Protein AF-A0A8D8TL39-F1 (afdb_monomer_lite)

Structure (mmCIF, N/CA/C/O backbone):
data_AF-A0A8D8TL39-F1
#
_entry.id   AF-A0A8D8TL39-F1
#
loop_
_atom_site.group_PDB
_atom_site.id
_atom_site.type_symbol
_atom_site.label_atom_id
_atom_site.label_alt_id
_atom_site.label_comp_id
_atom_site.label_asym_id
_atom_site.label_entity_id
_atom_site.label_seq_id
_atom_site.pdbx_PDB_ins_code
_atom_site.Cartn_x
_atom_site.Cartn_y
_atom_site.Cartn_z
_atom_site.occupancy
_atom_site.B_iso_or_equiv
_atom_site.auth_seq_id
_atom_site.auth_comp_id
_atom_site.auth_asym_id
_atom_site.auth_atom_id
_atom_site.pdbx_PDB_model_num
ATOM 1 N N . MET A 1 1 ? -19.502 10.359 32.484 1.00 60.56 1 MET A N 1
ATOM 2 C CA . MET A 1 1 ? -18.155 10.456 31.862 1.00 60.56 1 MET A CA 1
ATOM 3 C C . MET A 1 1 ? -17.848 11.933 31.623 1.00 60.56 1 MET A C 1
ATOM 5 O O . MET A 1 1 ? -18.734 12.598 31.109 1.00 60.56 1 MET A O 1
ATOM 9 N N . SER A 1 2 ? -16.692 12.483 32.031 1.00 87.44 2 SER A N 1
ATOM 10 C CA . SER A 1 2 ? -16.418 13.923 31.835 1.00 87.44 2 SER A CA 1
ATOM 11 C C . SER A 1 2 ? -16.165 14.249 30.357 1.00 87.44 2 SER A C 1
ATOM 13 O O . SER A 1 2 ? -15.519 13.471 29.653 1.00 87.44 2 SER A O 1
ATOM 15 N N . LEU A 1 3 ? -16.656 15.401 29.887 1.00 88.69 3 LEU A N 1
ATOM 16 C CA . LEU A 1 3 ? -16.531 15.844 28.489 1.00 88.69 3 LEU A CA 1
ATOM 17 C C . LEU A 1 3 ? -15.072 15.809 28.005 1.00 88.69 3 LEU A C 1
ATOM 19 O O . LEU A 1 3 ? -14.773 15.262 26.947 1.00 88.69 3 LEU A O 1
ATOM 23 N N . VAL A 1 4 ? -14.156 16.306 28.838 1.00 91.56 4 VAL A N 1
ATOM 24 C CA . VAL A 1 4 ? -12.711 16.332 28.568 1.00 91.56 4 VAL A CA 1
ATOM 25 C C . VAL A 1 4 ? -12.150 14.925 28.343 1.00 91.56 4 VAL A C 1
ATOM 27 O O . VAL A 1 4 ? -11.343 14.715 27.437 1.00 91.56 4 VAL A O 1
ATOM 30 N N . ARG A 1 5 ? -12.599 13.936 29.127 1.00 90.12 5 ARG A N 1
ATOM 31 C CA . ARG A 1 5 ? -12.156 12.543 28.984 1.00 90.12 5 ARG A CA 1
ATOM 32 C C . ARG A 1 5 ? -12.630 11.935 27.667 1.00 90.12 5 ARG A C 1
ATOM 34 O O . ARG A 1 5 ? -11.848 11.258 27.008 1.00 90.12 5 ARG A O 1
ATOM 41 N N . ASN A 1 6 ? -13.869 12.214 27.269 1.00 89.88 6 ASN A N 1
ATOM 42 C CA . ASN A 1 6 ? -14.423 11.721 26.007 1.00 89.88 6 ASN A CA 1
ATOM 43 C C . ASN A 1 6 ? -13.701 12.328 24.801 1.00 89.88 6 ASN A C 1
ATOM 45 O O . ASN A 1 6 ? -13.316 11.598 23.893 1.00 89.88 6 ASN A O 1
ATOM 49 N N . VAL A 1 7 ? -13.452 13.640 24.816 1.00 93.31 7 VAL A N 1
ATOM 50 C CA . VAL A 1 7 ? -12.715 14.322 23.741 1.00 93.31 7 VAL A CA 1
ATOM 51 C C . VAL A 1 7 ? -11.293 13.776 23.623 1.00 93.31 7 VAL A C 1
ATOM 53 O O . VAL A 1 7 ? -10.851 13.453 22.523 1.00 93.31 7 VAL A O 1
ATOM 56 N N . LYS A 1 8 ? -10.588 13.594 24.749 1.00 93.38 8 LYS A N 1
ATOM 57 C CA . LYS A 1 8 ? -9.242 13.003 24.751 1.00 93.38 8 LYS A CA 1
ATOM 58 C C . LYS A 1 8 ? -9.233 11.599 24.142 1.00 93.38 8 LYS A C 1
ATOM 60 O O . LYS A 1 8 ? -8.353 11.297 23.342 1.00 93.38 8 LYS A O 1
ATOM 65 N N . LEU A 1 9 ? -10.214 10.769 24.492 1.00 92.69 9 LEU A N 1
ATOM 66 C CA . LEU A 1 9 ? -10.330 9.406 23.976 1.00 92.69 9 LEU A CA 1
ATOM 67 C C . LEU A 1 9 ? -10.611 9.396 22.466 1.00 92.69 9 LEU A C 1
ATOM 69 O O . LEU A 1 9 ? -9.942 8.677 21.731 1.00 92.69 9 LEU A O 1
ATOM 73 N N . ILE A 1 10 ? -11.520 10.251 21.988 1.00 91.81 10 ILE A N 1
ATOM 74 C CA . ILE A 1 10 ? -11.805 10.402 20.552 1.00 91.81 10 ILE A CA 1
ATOM 75 C C . ILE A 1 10 ? -10.547 10.837 19.794 1.00 91.81 10 ILE A C 1
ATOM 77 O O . ILE A 1 10 ? -10.212 10.235 18.778 1.00 91.81 10 ILE A O 1
ATOM 81 N N . MET A 1 11 ? -9.811 11.834 20.299 1.00 94.00 11 MET A N 1
ATOM 82 C CA . MET A 1 11 ? -8.570 12.285 19.661 1.00 94.00 11 MET A CA 1
ATOM 83 C C . MET A 1 11 ? -7.516 11.178 19.596 1.00 94.00 11 MET A C 1
ATOM 85 O O . MET A 1 11 ? -6.867 11.023 18.565 1.00 94.00 11 MET A O 1
ATOM 89 N N . GLN A 1 12 ? -7.361 10.386 20.662 1.00 93.75 12 GLN A N 1
ATOM 90 C CA . GLN A 1 12 ? -6.443 9.245 20.666 1.00 93.75 12 GLN A CA 1
ATOM 91 C C . GLN A 1 12 ? -6.850 8.191 19.632 1.00 93.75 12 GLN A C 1
ATOM 93 O O . GLN A 1 12 ? -6.001 7.739 18.867 1.00 93.75 12 GLN A O 1
ATOM 98 N N . CYS A 1 13 ? -8.139 7.851 19.547 1.00 89.94 13 CYS A N 1
ATOM 99 C CA . CYS A 1 13 ? -8.641 6.943 18.516 1.00 89.94 13 CYS A CA 1
ATOM 100 C C . CYS A 1 13 ? -8.369 7.484 17.106 1.00 89.94 13 CYS A C 1
ATOM 102 O O . CYS A 1 13 ? -7.835 6.756 16.273 1.00 89.94 13 CYS A O 1
ATOM 104 N N . CYS A 1 14 ? -8.666 8.759 16.840 1.00 92.00 14 CYS A N 1
ATOM 105 C CA . CYS A 1 14 ? -8.398 9.382 15.542 1.00 92.00 14 CYS A CA 1
ATOM 106 C C . CYS A 1 14 ? -6.904 9.383 15.193 1.00 92.00 14 CYS A C 1
ATOM 108 O O . CYS A 1 14 ? -6.547 9.087 14.055 1.00 92.00 14 CYS A O 1
ATOM 110 N N . ALA A 1 15 ? -6.028 9.672 16.158 1.00 93.69 15 ALA A N 1
ATOM 111 C CA . ALA A 1 15 ? -4.583 9.675 15.946 1.00 93.69 15 ALA A CA 1
ATOM 112 C C . ALA A 1 15 ? -4.054 8.279 15.583 1.00 93.69 15 ALA A C 1
ATOM 114 O O . ALA A 1 15 ? -3.323 8.138 14.603 1.00 93.69 15 ALA A O 1
ATOM 115 N N . VAL A 1 16 ? -4.472 7.242 16.318 1.00 91.56 16 VAL A N 1
ATOM 116 C CA . VAL A 1 16 ? -4.106 5.849 16.013 1.00 91.56 16 VAL A CA 1
ATOM 117 C C . VAL A 1 16 ? -4.617 5.454 14.629 1.00 91.56 16 VAL A C 1
ATOM 119 O O . VAL A 1 16 ? -3.867 4.901 13.830 1.00 91.56 16 VAL A O 1
ATOM 122 N N . MET A 1 17 ? -5.866 5.797 14.310 1.00 89.81 17 MET A N 1
ATOM 123 C CA . MET A 1 17 ? -6.461 5.521 13.004 1.00 89.81 17 MET A CA 1
ATOM 124 C C . MET A 1 17 ? -5.706 6.191 11.854 1.00 89.81 17 MET A C 1
ATOM 126 O O . MET A 1 17 ? -5.480 5.555 10.825 1.00 89.81 17 MET A O 1
ATOM 130 N N . ALA A 1 18 ? -5.284 7.444 12.031 1.00 91.56 18 ALA A N 1
ATOM 131 C CA . ALA A 1 18 ? -4.508 8.175 11.036 1.00 91.56 18 ALA A CA 1
ATOM 132 C C . ALA A 1 18 ? -3.124 7.547 10.813 1.00 91.56 18 ALA A C 1
ATOM 134 O O . ALA A 1 18 ? -2.711 7.366 9.669 1.00 91.56 18 ALA A O 1
ATOM 135 N N . GLN A 1 19 ? -2.432 7.156 11.887 1.00 91.31 19 GLN A N 1
ATOM 136 C CA . GLN A 1 19 ? -1.145 6.456 11.790 1.00 91.31 19 GLN A CA 1
ATOM 137 C C . GLN A 1 19 ? -1.287 5.110 11.072 1.00 91.31 19 GLN A C 1
ATOM 139 O O . GLN A 1 19 ? -0.474 4.771 10.213 1.00 91.31 19 GLN A O 1
ATOM 144 N N . PHE A 1 20 ? -2.346 4.363 11.390 1.00 88.62 20 PHE A N 1
ATOM 145 C CA . PHE A 1 20 ? -2.624 3.076 10.760 1.00 88.62 20 PHE A CA 1
ATOM 146 C C . PHE A 1 20 ? -2.939 3.235 9.270 1.00 88.62 20 PHE A C 1
ATOM 148 O O . PHE A 1 20 ? -2.406 2.499 8.444 1.00 88.62 20 PHE A O 1
ATOM 155 N N . TYR A 1 21 ? -3.750 4.235 8.916 1.00 89.88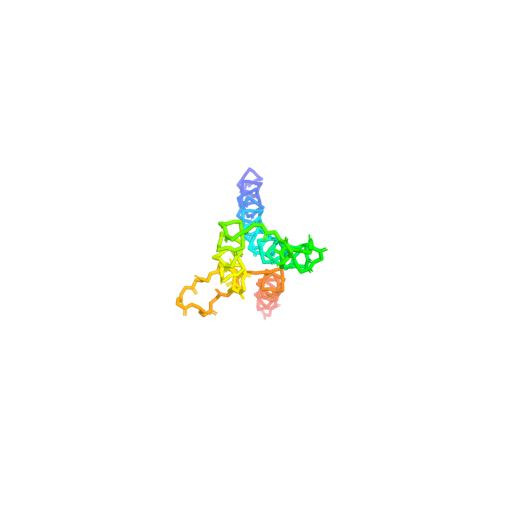 21 TYR A N 1
ATOM 156 C CA . TYR A 1 21 ? -4.034 4.570 7.524 1.00 89.88 21 TYR A CA 1
ATOM 157 C C . TYR A 1 21 ? -2.754 4.924 6.763 1.00 89.88 21 TYR A C 1
ATOM 159 O O . TYR A 1 21 ? -2.489 4.335 5.720 1.00 89.88 21 TYR A O 1
ATOM 167 N N . PHE A 1 22 ? -1.929 5.821 7.311 1.00 90.62 22 PHE A N 1
ATOM 168 C CA . PHE A 1 22 ? -0.682 6.249 6.679 1.00 90.62 22 PHE A CA 1
ATOM 169 C C . PHE A 1 22 ? 0.258 5.071 6.397 1.00 90.62 22 PHE A C 1
ATOM 171 O O . PHE A 1 22 ? 0.789 4.953 5.295 1.00 90.62 22 PHE A O 1
ATOM 178 N N . LEU A 1 23 ? 0.426 4.158 7.359 1.00 88.88 23 LEU A N 1
ATOM 179 C CA . LEU A 1 23 ? 1.264 2.971 7.183 1.00 88.88 23 LEU A CA 1
ATOM 180 C C . LEU A 1 23 ? 0.766 2.077 6.034 1.00 88.88 23 LEU A C 1
ATOM 182 O O . LEU A 1 23 ? 1.560 1.586 5.230 1.00 88.88 23 LEU A O 1
ATOM 186 N N . PHE A 1 24 ? -0.547 1.861 5.964 1.00 88.38 24 PHE A N 1
ATOM 187 C CA . PHE A 1 24 ? -1.161 0.986 4.967 1.00 88.38 24 PHE A CA 1
ATOM 188 C C . PHE A 1 24 ? -1.137 1.620 3.576 1.00 88.38 24 PHE A C 1
ATOM 190 O O . PHE A 1 24 ? -0.871 0.926 2.599 1.00 88.38 24 PHE A O 1
ATOM 197 N N . ASP A 1 25 ? -1.356 2.929 3.504 1.00 88.56 25 ASP A N 1
ATOM 198 C CA . ASP A 1 25 ? -1.304 3.702 2.269 1.00 88.56 25 ASP A CA 1
ATOM 199 C C . ASP A 1 25 ? 0.113 3.762 1.689 1.00 88.56 25 ASP A C 1
ATOM 201 O O . ASP A 1 25 ? 0.327 3.479 0.513 1.00 88.56 25 ASP A O 1
ATOM 205 N N . THR A 1 26 ? 1.111 4.017 2.538 1.00 88.38 26 THR A N 1
ATOM 206 C CA . THR A 1 26 ? 2.520 4.070 2.120 1.00 88.38 26 THR A CA 1
ATOM 207 C C . THR A 1 26 ? 3.010 2.710 1.607 1.00 88.38 26 THR A C 1
ATOM 209 O O . THR A 1 26 ? 3.784 2.648 0.650 1.00 88.38 26 THR A O 1
ATOM 212 N N . SER A 1 27 ? 2.543 1.606 2.205 1.00 88.12 27 SER A N 1
ATOM 213 C CA . SER A 1 27 ? 2.841 0.244 1.730 1.00 88.12 27 SER A CA 1
ATOM 214 C C . SER A 1 27 ? 2.308 -0.015 0.321 1.00 88.12 27 SER A C 1
ATOM 216 O O . SER A 1 27 ? 2.960 -0.686 -0.478 1.00 88.12 27 SER A O 1
ATOM 218 N N . GLU A 1 28 ? 1.116 0.495 0.017 1.00 87.00 28 GLU A N 1
ATOM 219 C CA . GLU A 1 28 ? 0.482 0.345 -1.294 1.00 87.00 28 GLU A CA 1
ATOM 220 C C . GLU A 1 28 ? 1.171 1.230 -2.330 1.00 87.00 28 GLU A C 1
ATOM 222 O O . GLU A 1 28 ? 1.623 0.742 -3.362 1.00 87.00 28 GLU A O 1
ATOM 227 N N . MET A 1 29 ? 1.407 2.494 -1.976 1.00 88.25 29 MET A N 1
ATOM 228 C CA . MET A 1 29 ? 2.114 3.452 -2.821 1.00 88.25 29 MET A CA 1
ATOM 229 C C . MET A 1 29 ? 3.542 2.999 -3.166 1.00 88.25 29 MET A C 1
ATOM 231 O O . MET A 1 29 ? 4.030 3.265 -4.262 1.00 88.25 29 MET A O 1
ATOM 235 N N . THR A 1 30 ? 4.223 2.286 -2.265 1.00 87.00 30 THR A N 1
ATOM 236 C CA . THR A 1 30 ? 5.556 1.723 -2.545 1.00 87.00 30 THR A CA 1
ATOM 237 C C . THR A 1 30 ? 5.506 0.656 -3.645 1.00 87.00 30 THR A C 1
ATOM 239 O O . THR A 1 30 ? 6.370 0.639 -4.526 1.00 87.00 30 THR A O 1
ATOM 242 N N . ASP A 1 31 ? 4.492 -0.212 -3.630 1.00 85.75 31 ASP A N 1
ATOM 243 C CA . ASP A 1 31 ? 4.320 -1.253 -4.652 1.00 85.75 31 ASP A CA 1
ATOM 244 C C . ASP A 1 31 ? 3.891 -0.645 -6.000 1.00 85.75 31 ASP A C 1
ATOM 246 O O . ASP A 1 31 ? 4.449 -0.999 -7.044 1.00 85.75 31 ASP A O 1
ATOM 250 N N . ASP A 1 32 ? 3.019 0.367 -5.971 1.00 88.62 32 ASP A N 1
ATOM 251 C CA . ASP A 1 32 ? 2.629 1.138 -7.157 1.00 88.62 32 ASP A CA 1
ATOM 252 C C . ASP A 1 32 ? 3.834 1.840 -7.798 1.00 88.62 32 ASP A C 1
ATOM 254 O O . ASP A 1 32 ? 4.048 1.747 -9.010 1.00 88.62 32 ASP A O 1
ATOM 258 N N . CYS A 1 33 ? 4.690 2.483 -6.997 1.00 88.56 33 CYS A N 1
ATOM 259 C CA . CYS A 1 33 ? 5.932 3.091 -7.475 1.00 88.56 33 CYS A CA 1
ATOM 260 C C . CYS A 1 33 ? 6.843 2.061 -8.158 1.00 88.56 33 CYS A C 1
ATOM 262 O O . CYS A 1 33 ? 7.395 2.333 -9.227 1.00 88.56 33 CYS A O 1
ATOM 264 N N . HIS A 1 34 ? 6.976 0.857 -7.594 1.00 89.38 34 HIS A N 1
ATOM 265 C CA . HIS A 1 34 ? 7.729 -0.232 -8.221 1.00 89.38 34 HIS A CA 1
ATOM 266 C C . HIS A 1 34 ? 7.092 -0.683 -9.547 1.00 89.38 34 HIS A C 1
ATOM 268 O O . HIS A 1 34 ? 7.805 -0.986 -10.509 1.00 89.38 34 HIS A O 1
ATOM 274 N N . ALA A 1 35 ? 5.760 -0.723 -9.643 1.00 89.06 35 ALA A N 1
ATOM 275 C CA . ALA A 1 35 ? 5.052 -1.023 -10.888 1.00 89.06 35 ALA A CA 1
ATOM 276 C C . ALA A 1 35 ? 5.298 0.042 -11.970 1.00 89.06 35 ALA A C 1
ATOM 278 O O . ALA A 1 35 ? 5.679 -0.301 -13.093 1.00 89.06 35 ALA A O 1
ATOM 279 N N . VAL A 1 36 ? 5.175 1.324 -11.620 1.00 91.25 36 VAL A N 1
ATOM 280 C CA . VAL A 1 36 ? 5.439 2.449 -12.530 1.00 91.25 36 VAL A CA 1
ATOM 281 C C . VAL A 1 36 ? 6.897 2.454 -12.982 1.00 91.25 36 VAL A C 1
ATOM 283 O O . VAL A 1 36 ? 7.180 2.613 -14.168 1.00 91.25 36 VAL A O 1
ATOM 286 N N . MET A 1 37 ? 7.835 2.205 -12.069 1.00 90.94 37 MET A N 1
ATOM 287 C CA . MET A 1 37 ? 9.260 2.156 -12.381 1.00 90.94 37 MET A CA 1
ATOM 288 C C . MET A 1 37 ? 9.605 1.013 -13.342 1.00 90.94 37 MET A C 1
ATOM 290 O O . MET A 1 37 ? 10.383 1.210 -14.277 1.00 90.94 37 MET A O 1
ATOM 294 N N . ARG A 1 38 ? 8.990 -0.167 -13.173 1.00 90.44 38 ARG A N 1
ATOM 295 C CA . ARG A 1 38 ? 9.115 -1.280 -14.132 1.00 90.44 38 ARG A CA 1
ATOM 296 C C . ARG A 1 38 ? 8.640 -0.863 -15.515 1.00 90.44 38 ARG A C 1
ATOM 298 O O . ARG A 1 38 ? 9.353 -1.081 -16.490 1.00 90.44 38 ARG A O 1
ATOM 305 N N . HIS A 1 39 ? 7.467 -0.246 -15.594 1.00 91.25 39 HIS A N 1
ATOM 306 C CA . HIS A 1 39 ? 6.906 0.209 -16.859 1.00 91.25 39 HIS A CA 1
ATOM 307 C C . HIS A 1 39 ? 7.800 1.259 -17.536 1.00 91.25 39 HIS A C 1
ATOM 309 O O . HIS A 1 39 ? 8.136 1.121 -18.711 1.00 91.25 39 HIS A O 1
ATOM 315 N N . ALA A 1 40 ? 8.266 2.257 -16.781 1.00 92.06 40 ALA A N 1
ATOM 316 C CA . ALA A 1 40 ? 9.171 3.291 -17.276 1.00 92.06 40 ALA A CA 1
ATOM 317 C C . ALA A 1 40 ? 10.495 2.705 -17.791 1.00 92.06 40 ALA A C 1
ATOM 319 O O . ALA A 1 40 ? 10.970 3.089 -18.859 1.00 92.06 40 ALA A O 1
ATOM 320 N N . LEU A 1 41 ? 11.075 1.731 -17.078 1.00 91.19 41 LEU A N 1
ATOM 321 C CA . LEU A 1 41 ? 12.288 1.052 -17.530 1.00 91.19 41 LEU A CA 1
ATOM 322 C C . LEU A 1 41 ? 12.045 0.206 -18.779 1.00 91.19 41 LEU A C 1
ATOM 324 O O . LEU A 1 41 ? 12.881 0.217 -19.670 1.00 91.19 41 LEU A O 1
ATOM 328 N N . LEU A 1 42 ? 10.913 -0.488 -18.901 1.00 89.06 42 LEU A N 1
ATOM 329 C CA . LEU A 1 42 ? 10.597 -1.234 -20.124 1.00 89.06 42 LEU A CA 1
ATOM 330 C C . LEU A 1 42 ? 10.451 -0.310 -21.344 1.00 89.06 42 LEU A C 1
ATOM 332 O O . LEU A 1 42 ? 10.843 -0.691 -22.446 1.00 89.06 42 LEU A O 1
ATOM 336 N N . GLN A 1 43 ? 9.958 0.914 -21.146 1.00 91.19 43 GLN A N 1
ATOM 337 C CA . GLN A 1 43 ? 9.784 1.908 -22.209 1.00 91.19 43 GLN A CA 1
ATOM 338 C C . GLN A 1 43 ? 11.031 2.760 -22.500 1.00 91.19 43 GLN A C 1
ATOM 340 O O . GLN A 1 43 ? 11.084 3.421 -23.533 1.00 91.19 43 GLN A O 1
ATOM 345 N N . SER A 1 44 ? 12.059 2.733 -21.647 1.00 90.00 44 SER A N 1
ATOM 346 C CA . SER A 1 44 ? 13.238 3.606 -21.779 1.00 90.00 44 SER A CA 1
ATOM 347 C C . SER A 1 44 ? 14.224 3.192 -22.879 1.00 90.00 44 SER A C 1
ATOM 349 O O . SER A 1 44 ? 15.190 3.903 -23.148 1.00 90.00 44 SER A O 1
ATOM 351 N N . GLY A 1 45 ? 14.027 2.029 -23.514 1.00 88.81 45 GLY A N 1
ATOM 352 C CA . GLY A 1 45 ? 14.931 1.529 -24.554 1.00 88.81 45 GLY A CA 1
ATOM 353 C C . GLY A 1 45 ? 16.325 1.146 -24.041 1.00 88.81 45 GLY A C 1
ATOM 354 O O . GLY A 1 45 ? 17.259 1.042 -24.838 1.00 88.81 45 GLY A O 1
ATOM 355 N N . TRP A 1 46 ? 16.468 0.898 -22.733 1.00 90.38 46 TRP A N 1
ATOM 356 C CA . TRP A 1 46 ? 17.736 0.617 -22.042 1.00 90.38 46 TRP A CA 1
ATOM 357 C C . TRP A 1 46 ? 18.592 -0.506 -22.649 1.00 90.38 46 TRP A C 1
ATOM 359 O O . TRP A 1 46 ? 19.804 -0.549 -22.453 1.00 90.38 46 TRP A O 1
ATOM 369 N N . VAL A 1 47 ? 17.993 -1.406 -23.432 1.00 88.81 47 VAL A N 1
ATOM 370 C CA . VAL A 1 47 ? 18.702 -2.468 -24.167 1.00 88.81 47 VAL A CA 1
ATOM 371 C C . VAL A 1 47 ? 19.734 -1.896 -25.152 1.00 88.81 47 VAL A C 1
ATOM 373 O O . VAL A 1 47 ? 20.736 -2.550 -25.443 1.00 88.81 47 VAL A O 1
ATOM 376 N N . LYS A 1 48 ? 19.520 -0.664 -25.633 1.00 92.06 48 LYS A N 1
ATOM 377 C CA . LYS A 1 48 ? 20.430 0.062 -26.532 1.00 92.06 48 LYS A CA 1
ATOM 378 C C . LYS A 1 48 ? 21.505 0.871 -25.791 1.00 92.06 48 LYS A C 1
ATOM 380 O O . LYS A 1 48 ? 22.365 1.463 -26.435 1.00 92.06 48 LYS A O 1
ATOM 385 N N . SER A 1 49 ? 21.462 0.926 -24.460 1.00 90.62 49 SER A N 1
ATOM 386 C CA . SER A 1 49 ? 22.417 1.685 -23.647 1.00 90.62 49 SER A CA 1
ATOM 387 C C . SER A 1 49 ? 23.793 1.008 -23.573 1.00 90.62 49 SER A C 1
ATOM 389 O O . SER A 1 49 ? 23.976 -0.152 -23.955 1.00 90.62 49 SER A O 1
ATOM 391 N N . SER A 1 50 ? 24.785 1.733 -23.047 1.00 94.06 50 SER A N 1
ATOM 392 C CA . SER A 1 50 ? 26.144 1.219 -22.842 1.00 94.06 50 SER A CA 1
ATOM 393 C C . SER A 1 50 ? 26.165 -0.037 -21.952 1.00 94.06 50 SER 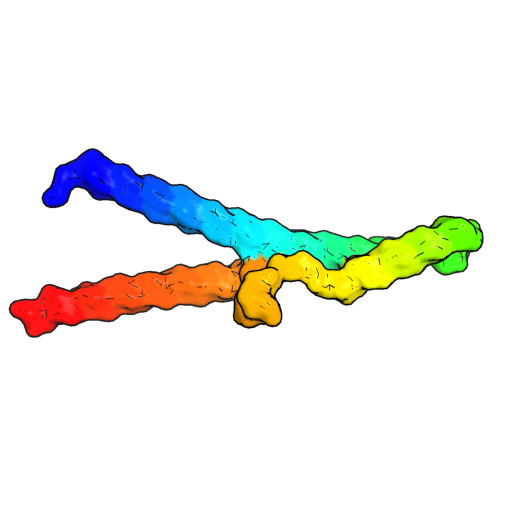A C 1
ATOM 395 O O . SER A 1 50 ? 25.248 -0.290 -21.169 1.00 94.06 50 SER A O 1
ATOM 397 N N . SER A 1 51 ? 27.211 -0.864 -22.074 1.00 91.94 51 SER A N 1
ATOM 398 C CA . SER A 1 51 ? 27.347 -2.096 -21.272 1.00 91.94 51 SER A CA 1
ATOM 399 C C . SER A 1 51 ? 27.263 -1.855 -19.748 1.00 91.94 51 SER A C 1
ATOM 401 O O . SER A 1 51 ? 26.496 -2.563 -19.092 1.00 91.94 51 SER A O 1
ATOM 403 N N . PRO A 1 52 ? 27.933 -0.829 -19.177 1.00 93.69 52 PRO A N 1
ATOM 404 C CA . PRO A 1 52 ? 27.805 -0.515 -17.752 1.00 93.69 52 PRO A CA 1
ATOM 405 C C . PRO A 1 52 ? 26.373 -0.135 -17.353 1.00 93.69 52 PRO A C 1
ATOM 407 O O . PRO A 1 52 ? 25.819 -0.720 -16.428 1.00 93.69 52 PRO A O 1
ATOM 410 N N . ALA A 1 53 ? 25.725 0.749 -18.120 1.00 91.50 53 ALA A N 1
ATOM 411 C CA . ALA A 1 53 ? 24.359 1.187 -17.835 1.00 91.50 53 ALA A CA 1
ATOM 412 C C . ALA A 1 53 ? 23.352 0.027 -17.889 1.00 91.50 53 ALA A C 1
ATOM 414 O O . ALA A 1 53 ? 22.470 -0.078 -17.041 1.00 91.50 53 ALA A O 1
ATOM 415 N N . ARG A 1 54 ? 23.504 -0.896 -18.849 1.00 94.00 54 ARG A N 1
ATOM 416 C CA . ARG A 1 54 ? 22.663 -2.101 -18.930 1.00 94.00 54 ARG A CA 1
ATOM 417 C C . ARG A 1 54 ? 22.805 -2.990 -17.703 1.00 94.00 54 ARG A C 1
ATOM 419 O O . ARG A 1 54 ? 21.805 -3.520 -17.228 1.00 94.00 54 ARG A O 1
ATOM 426 N N . ARG A 1 55 ? 24.022 -3.152 -17.177 1.00 93.31 55 ARG A N 1
ATOM 427 C CA . ARG A 1 55 ? 24.262 -3.926 -15.953 1.00 93.31 55 ARG A CA 1
ATOM 428 C C . ARG A 1 55 ? 23.540 -3.303 -14.760 1.00 93.31 55 ARG A C 1
ATOM 430 O O . ARG A 1 55 ? 22.851 -4.023 -14.038 1.00 93.31 55 ARG A O 1
ATOM 437 N N . ASP A 1 56 ? 23.656 -1.992 -14.589 1.00 93.44 56 ASP A N 1
ATOM 438 C CA . ASP A 1 56 ? 23.030 -1.277 -13.473 1.00 93.44 56 ASP A CA 1
ATOM 439 C C . ASP A 1 56 ? 21.501 -1.333 -13.562 1.00 93.44 56 ASP A C 1
ATOM 441 O O . ASP A 1 56 ? 20.821 -1.633 -12.578 1.00 93.44 56 ASP A O 1
ATOM 445 N N . ILE A 1 57 ? 20.954 -1.164 -14.769 1.00 92.31 57 ILE A N 1
ATOM 446 C CA . ILE A 1 57 ? 19.514 -1.269 -15.024 1.00 92.31 57 ILE A CA 1
ATOM 447 C C . ILE A 1 57 ? 19.010 -2.700 -14.797 1.00 92.31 57 ILE A C 1
ATOM 449 O O . ILE A 1 57 ? 17.948 -2.876 -14.206 1.00 92.31 57 ILE A O 1
ATOM 453 N N . CYS A 1 58 ? 19.768 -3.734 -15.171 1.00 91.19 58 CYS A N 1
ATOM 454 C CA . CYS A 1 58 ? 19.433 -5.127 -14.851 1.00 91.19 58 CYS A CA 1
ATOM 455 C C . CYS A 1 58 ? 19.368 -5.382 -13.337 1.00 91.19 58 CYS A C 1
ATOM 457 O O . CYS A 1 58 ? 18.468 -6.080 -12.866 1.00 91.19 58 CYS A O 1
ATOM 459 N N . ILE A 1 59 ? 20.313 -4.834 -12.565 1.00 91.44 59 ILE A N 1
ATOM 460 C CA . ILE A 1 59 ? 20.314 -4.951 -11.098 1.00 91.44 59 ILE A CA 1
ATOM 461 C C . ILE A 1 59 ? 19.077 -4.259 -10.519 1.00 91.44 59 ILE A C 1
ATOM 463 O O . ILE A 1 59 ? 18.397 -4.823 -9.660 1.00 91.44 59 ILE A O 1
ATOM 467 N N . LEU A 1 60 ? 18.763 -3.065 -11.016 1.00 90.69 60 LEU A N 1
ATOM 468 C CA . LEU A 1 60 ? 17.591 -2.302 -10.611 1.00 90.69 60 LEU A CA 1
ATOM 469 C C . LEU A 1 60 ? 16.288 -3.040 -10.943 1.00 90.69 60 LEU A C 1
ATOM 471 O O . LEU A 1 60 ? 15.457 -3.214 -10.056 1.00 90.69 60 LEU A O 1
ATOM 475 N N . LEU A 1 61 ? 16.150 -3.558 -12.169 1.00 89.62 61 LEU A N 1
ATOM 476 C CA . LEU A 1 61 ? 15.010 -4.365 -12.619 1.00 89.62 61 LEU A CA 1
ATOM 477 C C . LEU A 1 61 ? 14.774 -5.574 -11.712 1.00 89.62 61 LEU A C 1
ATOM 479 O O . LEU A 1 61 ? 13.643 -5.811 -11.299 1.00 89.62 61 LEU A O 1
ATOM 483 N N . ARG A 1 62 ? 15.836 -6.302 -11.345 1.00 88.62 62 ARG A N 1
ATOM 484 C CA . ARG A 1 62 ? 15.725 -7.436 -10.412 1.00 88.62 62 ARG A CA 1
ATOM 485 C C . ARG A 1 62 ? 15.192 -7.017 -9.044 1.00 88.62 62 ARG A C 1
ATOM 487 O O . ARG A 1 62 ? 14.411 -7.756 -8.456 1.00 88.62 62 ARG A O 1
ATOM 494 N N . ARG A 1 63 ? 15.591 -5.846 -8.536 1.00 86.75 63 ARG A N 1
ATOM 495 C CA . ARG A 1 63 ? 15.117 -5.336 -7.238 1.00 86.75 63 ARG A CA 1
ATOM 496 C C . ARG A 1 63 ? 13.645 -4.933 -7.281 1.00 86.75 63 ARG A C 1
ATOM 498 O O . ARG A 1 63 ? 12.903 -5.275 -6.372 1.00 86.75 63 ARG A O 1
ATOM 505 N N . ILE A 1 64 ? 13.217 -4.246 -8.337 1.00 88.00 64 ILE A N 1
ATOM 506 C CA . ILE A 1 64 ? 11.836 -3.749 -8.454 1.00 88.00 64 ILE A CA 1
ATOM 507 C C . ILE A 1 64 ? 10.832 -4.820 -8.912 1.00 88.00 64 ILE A C 1
ATOM 509 O O . ILE A 1 64 ? 9.627 -4.603 -8.829 1.00 88.00 64 ILE A O 1
ATOM 513 N N . GLN A 1 65 ? 11.303 -5.964 -9.424 1.00 84.69 65 GLN A N 1
ATOM 514 C CA . GLN A 1 65 ? 10.456 -7.108 -9.788 1.00 84.69 65 GLN A CA 1
ATOM 515 C C . GLN A 1 65 ? 9.845 -7.814 -8.575 1.00 84.69 65 GLN A C 1
ATOM 517 O O . GLN A 1 65 ? 8.786 -8.426 -8.704 1.00 84.69 65 GLN A O 1
ATOM 522 N N . VAL A 1 66 ? 10.492 -7.727 -7.414 1.00 80.50 66 VAL A N 1
ATOM 523 C CA . VAL A 1 66 ? 9.965 -8.273 -6.164 1.00 80.50 66 VAL A CA 1
ATOM 524 C C . VAL A 1 66 ? 8.968 -7.268 -5.587 1.00 80.50 66 VAL A C 1
ATOM 526 O O . VAL A 1 66 ? 9.292 -6.089 -5.432 1.00 80.50 66 VAL A O 1
ATOM 529 N N . SER A 1 67 ? 7.745 -7.727 -5.295 1.00 69.62 67 SER A N 1
ATOM 530 C CA . SER A 1 67 ? 6.747 -6.908 -4.596 1.00 69.62 67 SER A CA 1
ATOM 531 C C . SER A 1 67 ? 7.314 -6.501 -3.245 1.00 69.62 67 SER A C 1
ATOM 533 O O . SER A 1 67 ? 7.697 -7.358 -2.447 1.00 69.62 67 SER A O 1
ATOM 535 N N . ASN A 1 68 ? 7.390 -5.194 -3.019 1.00 72.06 68 ASN A N 1
ATOM 536 C CA . ASN A 1 68 ? 8.057 -4.616 -1.858 1.00 72.06 68 ASN A CA 1
ATOM 537 C C . ASN A 1 68 ? 7.043 -4.029 -0.872 1.00 72.06 68 ASN A C 1
ATOM 539 O O . ASN A 1 68 ? 7.346 -3.096 -0.130 1.00 72.06 68 ASN A O 1
ATOM 543 N N . HIS A 1 69 ? 5.825 -4.580 -0.879 1.00 73.19 69 HIS A N 1
ATOM 544 C CA . HIS A 1 69 ? 4.861 -4.333 0.180 1.00 73.19 69 HIS A CA 1
ATOM 545 C C . HIS A 1 69 ? 5.486 -4.651 1.532 1.00 73.19 69 HIS A C 1
ATOM 547 O O . HIS A 1 69 ? 6.202 -5.646 1.682 1.00 73.19 69 HIS A O 1
ATOM 553 N N . PHE A 1 70 ? 5.142 -3.858 2.543 1.00 80.06 70 PHE A N 1
ATOM 554 C CA . PHE A 1 70 ? 5.492 -4.237 3.900 1.00 80.06 70 PHE A CA 1
ATOM 555 C C . PHE A 1 70 ? 4.861 -5.595 4.218 1.00 80.06 70 PHE A C 1
ATOM 557 O O . PHE A 1 70 ? 3.729 -5.890 3.846 1.00 80.06 70 PHE A O 1
ATOM 564 N N . THR A 1 71 ? 5.606 -6.466 4.878 1.00 80.38 71 THR A N 1
ATOM 565 C CA . THR A 1 71 ? 5.089 -7.756 5.327 1.00 80.38 71 THR A CA 1
ATOM 566 C C . THR A 1 71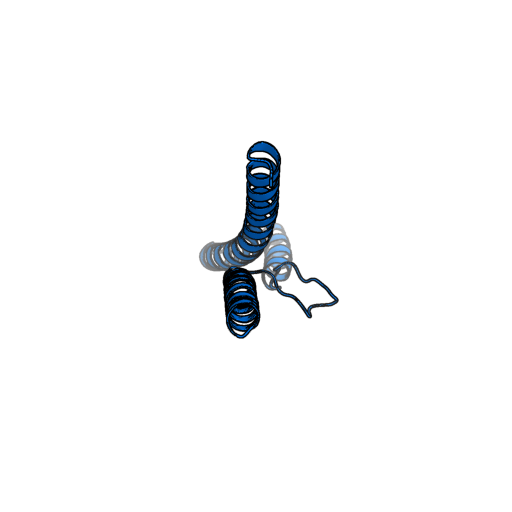 ? 5.348 -7.875 6.808 1.00 80.38 71 THR A C 1
ATOM 568 O O . THR A 1 71 ? 6.498 -7.837 7.242 1.00 80.38 71 THR A O 1
ATOM 571 N N . PHE A 1 72 ? 4.285 -8.041 7.584 1.00 80.62 72 PHE A N 1
ATOM 572 C CA . PHE A 1 72 ? 4.380 -8.311 9.012 1.00 80.62 72 PHE A CA 1
ATOM 573 C C . PHE A 1 72 ? 4.126 -9.794 9.285 1.00 80.62 72 PHE A C 1
ATOM 575 O O . PHE A 1 72 ? 3.485 -10.484 8.487 1.00 80.62 72 PHE A O 1
ATOM 582 N N . HIS A 1 73 ? 4.646 -10.283 10.415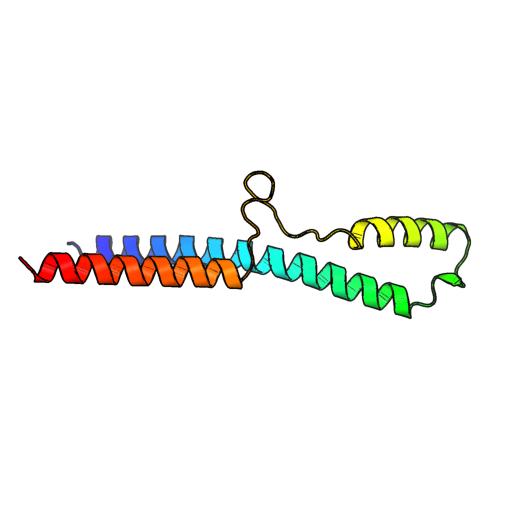 1.00 81.56 73 HIS A N 1
ATOM 583 C CA . HIS A 1 73 ? 4.502 -11.674 10.862 1.00 81.56 73 HIS A CA 1
ATOM 584 C C . HIS A 1 73 ? 4.863 -12.695 9.774 1.00 81.56 73 HIS A C 1
ATOM 586 O O . HIS A 1 73 ? 4.056 -13.545 9.408 1.00 81.56 73 HIS A O 1
ATOM 592 N N . ASN A 1 74 ? 6.077 -12.577 9.229 1.00 80.31 74 ASN A N 1
ATOM 593 C CA . ASN A 1 74 ? 6.600 -13.497 8.216 1.00 80.31 74 ASN A CA 1
ATOM 594 C C . ASN A 1 74 ? 5.706 -13.621 6.959 1.00 80.31 74 ASN A C 1
ATOM 596 O O . ASN A 1 74 ? 5.578 -14.695 6.380 1.00 80.31 74 ASN A O 1
ATOM 600 N N . GLY A 1 75 ? 5.043 -12.528 6.562 1.00 78.69 75 GLY A N 1
ATOM 601 C CA . GLY A 1 75 ? 4.168 -12.497 5.384 1.00 78.69 75 GLY A CA 1
ATOM 602 C C . GLY A 1 75 ? 2.689 -12.765 5.660 1.00 78.69 75 GLY A C 1
ATOM 603 O O . GLY A 1 75 ? 1.887 -12.625 4.741 1.00 78.69 75 GLY A O 1
ATOM 604 N N . ALA A 1 76 ? 2.296 -13.082 6.899 1.00 78.56 76 ALA A N 1
ATOM 605 C CA . ALA A 1 76 ? 0.890 -13.312 7.241 1.00 78.56 76 ALA A CA 1
ATOM 606 C C . ALA A 1 76 ? 0.025 -12.050 7.090 1.00 78.56 76 ALA A C 1
ATOM 608 O O . ALA A 1 76 ? -1.167 -12.139 6.796 1.00 78.56 76 ALA A O 1
ATOM 609 N N . ILE A 1 77 ? 0.620 -10.868 7.277 1.00 81.19 77 ILE A N 1
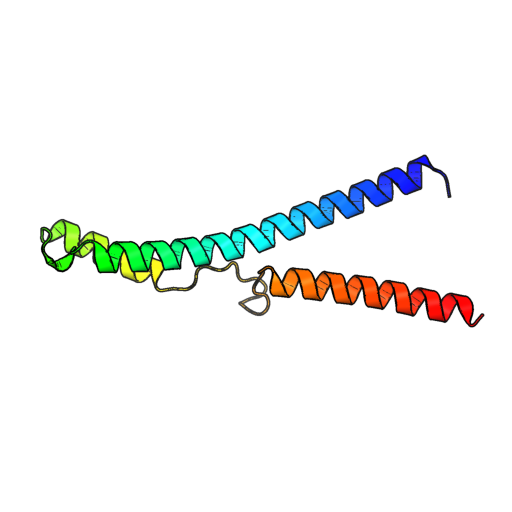ATOM 610 C CA . ILE A 1 77 ? -0.073 -9.589 7.142 1.00 81.19 77 ILE A CA 1
ATOM 611 C C . ILE A 1 77 ? 0.604 -8.759 6.058 1.00 81.19 77 ILE A C 1
ATOM 613 O O . ILE A 1 77 ? 1.752 -8.336 6.202 1.00 81.19 77 ILE A O 1
ATOM 617 N N . ARG A 1 78 ? -0.159 -8.476 5.001 1.00 83.06 78 ARG A N 1
ATOM 618 C CA . ARG A 1 78 ? 0.183 -7.492 3.977 1.00 83.06 78 ARG A CA 1
ATOM 619 C C . ARG A 1 78 ? -0.703 -6.249 4.174 1.00 83.06 78 ARG A C 1
ATOM 621 O O . ARG A 1 78 ? -1.904 -6.322 3.905 1.00 83.06 78 ARG A O 1
ATOM 628 N N . PRO A 1 79 ? -0.154 -5.137 4.684 1.00 82.06 79 PRO A N 1
ATOM 629 C CA . PRO A 1 79 ? -0.865 -3.887 4.849 1.00 82.06 79 PRO A CA 1
ATOM 630 C C . PRO A 1 79 ? -1.099 -3.253 3.474 1.00 82.06 79 PRO A C 1
ATOM 632 O O . PRO A 1 79 ? -0.198 -3.152 2.640 1.00 82.06 79 PRO A O 1
ATOM 635 N N . GLY A 1 80 ? -2.341 -2.848 3.268 1.00 85.31 80 GLY A N 1
ATOM 636 C CA . GLY A 1 80 ? -2.852 -2.183 2.076 1.00 85.31 80 GLY A CA 1
ATOM 637 C C . GLY A 1 80 ? -4.284 -1.737 2.351 1.00 85.31 80 GLY A C 1
ATOM 638 O O . GLY A 1 80 ? -4.922 -2.237 3.287 1.00 85.31 80 GLY A O 1
ATOM 639 N N . ARG A 1 81 ? -4.820 -0.810 1.561 1.00 84.50 81 ARG A N 1
ATOM 640 C CA . ARG A 1 81 ? -6.126 -0.169 1.799 1.00 84.50 81 ARG A CA 1
ATOM 641 C C . ARG A 1 81 ? -7.256 -1.175 2.011 1.00 84.50 81 ARG A C 1
ATOM 643 O O . ARG A 1 81 ? -8.106 -0.982 2.880 1.00 84.50 81 ARG A O 1
ATOM 650 N N . VAL A 1 82 ? -7.234 -2.305 1.301 1.00 86.88 82 VAL A N 1
ATOM 651 C CA . VAL A 1 82 ? -8.219 -3.390 1.469 1.00 86.88 82 VAL A CA 1
ATOM 652 C C . VAL A 1 82 ? -8.207 -3.967 2.888 1.00 86.88 82 VAL A C 1
ATOM 654 O O . VAL A 1 82 ? -9.270 -4.193 3.471 1.00 86.88 82 VAL A O 1
ATOM 657 N N . LEU A 1 83 ? -7.026 -4.205 3.463 1.00 86.44 83 LEU A N 1
ATOM 658 C CA . LEU A 1 83 ? -6.910 -4.727 4.824 1.00 86.44 83 LEU A CA 1
ATOM 659 C C . LEU A 1 83 ? -7.336 -3.674 5.855 1.00 86.44 83 LEU A C 1
ATOM 661 O O . LEU A 1 83 ? -8.056 -4.013 6.791 1.00 86.44 83 LEU A O 1
ATOM 665 N N . PHE A 1 84 ? -6.975 -2.404 5.649 1.00 87.94 84 PHE A N 1
ATOM 666 C CA . PHE A 1 84 ? -7.424 -1.296 6.500 1.00 87.94 84 PHE A CA 1
ATOM 667 C C . PHE A 1 84 ? -8.958 -1.221 6.569 1.00 87.94 84 PHE A C 1
ATOM 669 O O . PHE A 1 84 ? -9.542 -1.189 7.653 1.00 87.94 84 PHE A O 1
ATOM 676 N N . LEU A 1 85 ? -9.632 -1.285 5.416 1.00 89.81 85 LEU A N 1
ATOM 677 C CA . LEU A 1 85 ? -11.095 -1.276 5.350 1.00 89.81 85 LEU A CA 1
ATOM 678 C C . LEU A 1 85 ? -11.722 -2.492 6.041 1.00 89.81 85 LEU A C 1
ATOM 680 O O . LEU A 1 85 ? -12.764 -2.353 6.683 1.00 89.81 85 LEU A O 1
ATOM 684 N N . LYS A 1 86 ? -11.107 -3.678 5.937 1.00 90.25 86 LYS A N 1
ATOM 685 C CA . LYS A 1 86 ? -11.564 -4.874 6.663 1.00 90.25 86 LYS A CA 1
ATOM 686 C C . LYS A 1 86 ? -11.477 -4.670 8.172 1.00 90.25 86 LYS A C 1
ATOM 688 O O . LYS A 1 86 ? -12.468 -4.906 8.853 1.00 90.25 86 LYS A O 1
ATOM 693 N N . VAL A 1 87 ? -10.345 -4.176 8.675 1.00 89.25 87 VAL A N 1
ATOM 694 C CA . VAL A 1 87 ? -10.165 -3.873 10.106 1.00 89.25 87 VAL A CA 1
ATOM 695 C C . VAL A 1 87 ? -11.236 -2.891 10.585 1.00 89.25 87 VAL A C 1
ATOM 697 O O . VAL A 1 87 ? -11.883 -3.139 11.601 1.00 89.25 87 VAL A O 1
ATOM 700 N N . MET A 1 88 ? -11.505 -1.836 9.812 1.00 89.31 88 MET A N 1
ATOM 701 C CA . MET A 1 88 ? -12.537 -0.854 10.152 1.00 89.31 88 MET A CA 1
ATOM 702 C C . MET A 1 88 ? -13.953 -1.423 10.164 1.00 89.31 88 MET A C 1
ATOM 704 O O . MET A 1 88 ? -14.719 -1.152 11.090 1.00 89.31 88 MET A O 1
ATOM 708 N N . LYS A 1 89 ? -14.305 -2.246 9.173 1.00 92.31 89 LYS A N 1
ATOM 709 C CA . LYS A 1 89 ? -15.605 -2.930 9.139 1.00 92.31 89 LYS A CA 1
ATOM 710 C C . LYS A 1 89 ? -15.774 -3.878 10.322 1.00 92.31 89 LYS A C 1
ATOM 712 O O . LYS A 1 89 ? -16.848 -3.900 10.922 1.00 92.31 89 LYS A O 1
ATOM 717 N N . THR A 1 90 ? -14.731 -4.625 10.676 1.00 91.81 90 THR A N 1
ATOM 718 C CA . THR A 1 90 ? -14.748 -5.522 11.837 1.00 91.81 90 THR A CA 1
ATOM 719 C C . THR A 1 90 ? -14.920 -4.736 13.132 1.00 91.81 90 THR A C 1
ATOM 721 O O . THR A 1 90 ? -15.788 -5.080 13.927 1.00 91.81 90 THR A O 1
ATOM 724 N N . ALA A 1 91 ? -14.176 -3.641 13.319 1.00 89.62 91 ALA A N 1
ATOM 725 C CA . ALA A 1 91 ? -14.306 -2.784 14.497 1.00 89.62 91 ALA A CA 1
ATOM 726 C C . ALA A 1 91 ? -15.723 -2.199 14.630 1.00 89.62 91 ALA A C 1
ATOM 728 O O . ALA A 1 91 ? -16.323 -2.255 15.702 1.00 89.62 91 ALA A O 1
ATOM 729 N N . TYR A 1 92 ? -16.297 -1.702 13.531 1.00 89.19 92 TYR A N 1
ATOM 730 C CA . TYR A 1 92 ? -17.670 -1.196 13.513 1.00 89.19 92 TYR A CA 1
ATOM 731 C C . TYR A 1 92 ? -18.701 -2.289 13.837 1.00 89.19 92 TYR A C 1
ATOM 733 O O . TYR A 1 92 ? -19.600 -2.079 14.652 1.00 89.19 92 TYR A O 1
ATOM 741 N N . SER A 1 93 ? -18.545 -3.474 13.242 1.00 92.06 93 SER A N 1
ATOM 742 C CA . SER A 1 93 ? -19.433 -4.619 13.484 1.00 92.06 93 SER A CA 1
ATOM 743 C C . SER A 1 93 ? -19.363 -5.089 14.934 1.00 92.06 93 SER A C 1
ATOM 745 O O . SER A 1 93 ? -20.396 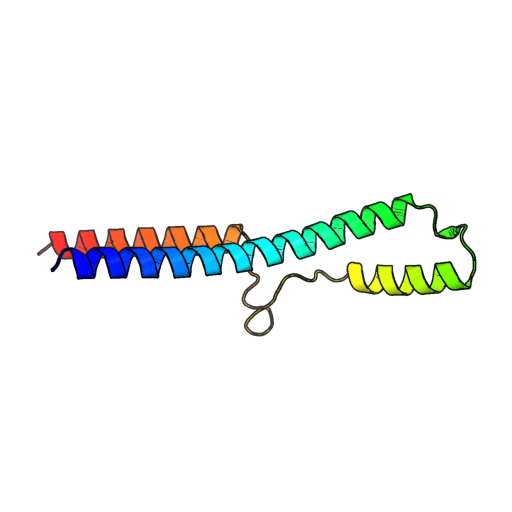-5.364 15.536 1.00 92.06 93 SER A O 1
ATOM 747 N N . PHE A 1 94 ? -18.164 -5.110 15.518 1.00 91.06 94 PHE A N 1
ATOM 748 C CA . PHE A 1 94 ? -17.948 -5.444 16.922 1.00 91.06 94 PHE A CA 1
ATOM 749 C C . PHE A 1 94 ? -18.650 -4.452 17.856 1.00 91.06 94 PHE A C 1
ATOM 751 O O . PHE A 1 94 ? -19.380 -4.857 18.754 1.00 91.06 94 PHE A O 1
ATOM 758 N N . VAL A 1 95 ? -18.507 -3.145 17.610 1.00 89.31 95 VAL A N 1
ATOM 759 C CA . VAL A 1 95 ? -19.210 -2.119 18.399 1.00 89.31 95 VAL A CA 1
ATOM 760 C C . VAL A 1 95 ? -20.728 -2.272 18.285 1.00 89.31 95 VAL A C 1
ATOM 762 O O . VAL A 1 95 ? -21.433 -2.136 19.284 1.00 89.31 95 VAL A O 1
ATOM 765 N N . ASN A 1 96 ? -21.244 -2.568 17.090 1.00 90.38 96 ASN A N 1
ATOM 766 C CA . ASN A 1 96 ? -22.671 -2.821 16.906 1.00 90.38 96 ASN A CA 1
ATOM 767 C C . ASN A 1 96 ? -23.131 -4.069 17.666 1.00 90.38 96 ASN A C 1
ATOM 769 O O . ASN A 1 96 ? -24.150 -4.000 18.344 1.00 90.38 96 ASN A O 1
ATOM 773 N N . PHE A 1 97 ? -22.372 -5.165 17.609 1.00 91.44 97 PHE A N 1
ATOM 774 C CA . PHE A 1 97 ? -22.653 -6.388 18.361 1.00 91.44 97 PHE A CA 1
ATOM 775 C C . PHE A 1 97 ? -22.741 -6.118 19.871 1.00 91.44 97 PHE A C 1
ATOM 777 O O . PHE A 1 97 ? -23.767 -6.401 20.483 1.00 91.44 97 PHE A O 1
ATOM 784 N N . MET A 1 98 ? -21.739 -5.442 20.442 1.00 90.00 98 MET A N 1
ATOM 785 C CA . MET A 1 98 ? -21.737 -5.067 21.863 1.00 90.00 98 MET A CA 1
ATOM 786 C C . MET A 1 98 ? -22.936 -4.180 22.236 1.00 90.00 98 MET A C 1
ATOM 788 O O . MET A 1 98 ? -23.455 -4.251 23.347 1.00 90.00 98 MET A O 1
ATOM 792 N N . ARG A 1 99 ? -23.396 -3.312 21.325 1.00 85.62 99 ARG A N 1
ATOM 793 C CA . ARG A 1 99 ? -24.588 -2.476 21.549 1.00 85.62 99 ARG A CA 1
ATOM 794 C C . ARG A 1 99 ? -25.892 -3.267 21.529 1.00 85.62 99 ARG A C 1
ATOM 796 O O . ARG A 1 99 ? -26.841 -2.823 22.167 1.00 85.62 99 ARG A O 1
ATOM 803 N N . PHE A 1 100 ? -25.967 -4.359 20.770 1.00 82.56 100 PHE A N 1
ATOM 804 C CA . PHE A 1 100 ? -27.133 -5.241 20.780 1.00 82.56 100 PHE A CA 1
ATOM 805 C C . PHE A 1 100 ? -27.217 -6.026 22.088 1.00 82.56 100 PHE A C 1
ATOM 807 O O . PHE A 1 100 ? -28.293 -6.082 22.669 1.00 82.56 100 PHE A O 1
ATOM 814 N N . GLU A 1 101 ? -26.090 -6.545 22.579 1.00 77.69 101 GLU A N 1
ATOM 815 C CA . GLU A 1 101 ? -26.019 -7.259 23.861 1.00 77.69 101 GLU A CA 1
ATOM 816 C C . GLU A 1 101 ? -26.458 -6.360 25.031 1.00 77.69 101 GLU A C 1
ATOM 818 O O . GLU A 1 101 ? -27.375 -6.704 25.762 1.00 77.69 101 GLU A O 1
ATOM 823 N N . ASN A 1 102 ? -25.943 -5.127 25.108 1.00 69.12 102 ASN A N 1
ATOM 824 C CA . ASN A 1 102 ? -26.317 -4.158 26.154 1.00 69.12 102 ASN A CA 1
ATOM 825 C C . ASN A 1 102 ? -27.764 -3.619 26.071 1.00 69.12 102 ASN A C 1
ATOM 827 O O . ASN A 1 102 ? -28.153 -2.813 26.911 1.00 69.12 102 ASN A O 1
ATOM 831 N N . LYS A 1 103 ? -28.529 -3.949 25.023 1.00 66.19 103 LYS A N 1
ATOM 832 C CA . LYS A 1 103 ? -29.956 -3.592 24.891 1.00 66.19 103 LYS A CA 1
ATOM 833 C C . LYS A 1 103 ? -30.891 -4.768 25.178 1.00 66.19 103 LYS A C 1
ATOM 835 O O . LYS A 1 103 ? -32.103 -4.567 25.182 1.00 66.19 103 LYS A O 1
ATOM 840 N N . ALA A 1 104 ? -30.342 -5.977 25.274 1.00 57.00 104 ALA A N 1
ATOM 841 C CA . ALA A 1 104 ? -31.092 -7.192 25.560 1.00 57.00 104 ALA A CA 1
ATOM 842 C C . ALA A 1 104 ? -31.252 -7.442 27.074 1.00 57.00 104 ALA A C 1
ATOM 844 O O . ALA A 1 104 ? -32.103 -8.249 27.444 1.00 57.00 104 ALA A O 1
ATOM 845 N N . ASP A 1 105 ? -30.486 -6.719 27.900 1.00 46.88 105 ASP A N 1
ATOM 846 C CA . ASP A 1 105 ? -30.655 -6.557 29.353 1.00 46.88 105 ASP A CA 1
ATOM 847 C C . ASP A 1 105 ? -31.452 -5.281 29.686 1.00 46.88 105 ASP A C 1
ATOM 849 O O . ASP A 1 105 ? -32.204 -5.293 30.688 1.00 46.88 105 ASP A O 1
#

Organism: NCBI:txid428564

Secondary structure (DSSP, 8-state):
--HHHHHHHHHHHHHHHHHHHHHHHHHHHHHHHHHHHHHHHHHTTGGGS-HHHHHHHHHHHHHHTS-----BTTTTB--SHHHHHHHHHHHHHHHHHHHHHTTT-

Sequence (105 aa):
MSLVRNVKLIMQCCAVMAQFYFLFDTSEMTDDCHAVMRHALLQSGWVKSSSPARRDICILLRRIQVSNHFTFHNGAIRPGRVLFLKVMKTAYSFVNFMRFENKAD

Radius of gyration: 22.42 Å; chains: 1; bounding box: 59×30×58 Å

Foldseek 3Di:
DDPVVVVVVVVVVVVVLVVLVVLLAVLVVLLVVLVVVLVCLVPVPQVPPDPVSVVVSVVVNVVSVDRPRDAPPVNPDGRHPVVSVVVVVVVVVVVVVVVVVVVVD

pLDDT: mean 86.94, std 7.85, range [46.88, 94.06]